Protein AF-A0A6J0BE89-F1 (afdb_monomer_lite)

Structure (mmCIF, N/CA/C/O backbone):
data_AF-A0A6J0BE89-F1
#
_entry.id   AF-A0A6J0BE89-F1
#
loop_
_atom_site.group_PDB
_atom_site.id
_atom_site.type_symbol
_atom_site.label_atom_id
_atom_site.label_alt_id
_atom_site.label_comp_id
_atom_site.label_asym_id
_atom_site.label_entity_id
_atom_site.label_seq_id
_atom_site.pdbx_PDB_ins_code
_atom_site.Cartn_x
_atom_site.Cartn_y
_atom_site.Cartn_z
_atom_site.occupancy
_atom_site.B_iso_or_equiv
_atom_site.auth_seq_id
_atom_site.auth_comp_id
_atom_site.auth_asym_id
_atom_site.auth_atom_id
_atom_site.pdbx_PDB_model_num
ATOM 1 N N . MET A 1 1 ? 14.591 -16.379 -9.167 1.00 47.31 1 MET A N 1
ATOM 2 C CA . MET A 1 1 ? 13.300 -16.178 -9.855 1.00 47.31 1 MET A CA 1
ATOM 3 C C . MET A 1 1 ? 13.657 -15.398 -11.106 1.00 47.31 1 MET A C 1
ATOM 5 O O . MET A 1 1 ? 14.441 -14.466 -10.991 1.00 47.31 1 MET A O 1
ATOM 9 N N . ALA A 1 2 ? 13.352 -15.919 -12.295 1.00 47.38 2 ALA A N 1
ATOM 10 C CA . ALA A 1 2 ? 13.814 -15.295 -13.531 1.00 47.38 2 ALA A CA 1
ATOM 11 C C . ALA A 1 2 ? 13.064 -13.971 -13.711 1.00 47.38 2 ALA A C 1
ATOM 13 O O . ALA A 1 2 ? 11.858 -13.992 -13.956 1.00 47.38 2 ALA A O 1
ATOM 14 N N . CYS A 1 3 ? 13.777 -12.850 -13.565 1.00 54.03 3 CYS A N 1
ATOM 15 C CA . CYS A 1 3 ? 13.259 -11.507 -13.794 1.00 54.03 3 CYS A CA 1
ATOM 16 C C . CYS A 1 3 ? 12.887 -11.386 -15.278 1.00 54.03 3 CYS A C 1
ATOM 18 O O . CYS A 1 3 ? 13.709 -11.046 -16.129 1.00 54.03 3 CYS A O 1
ATOM 20 N N . ASN A 1 4 ? 11.654 -11.768 -15.607 1.00 68.25 4 ASN A N 1
ATOM 21 C CA . ASN A 1 4 ? 11.109 -11.617 -16.942 1.00 68.25 4 ASN A CA 1
ATOM 22 C C . ASN A 1 4 ? 10.747 -10.135 -17.106 1.00 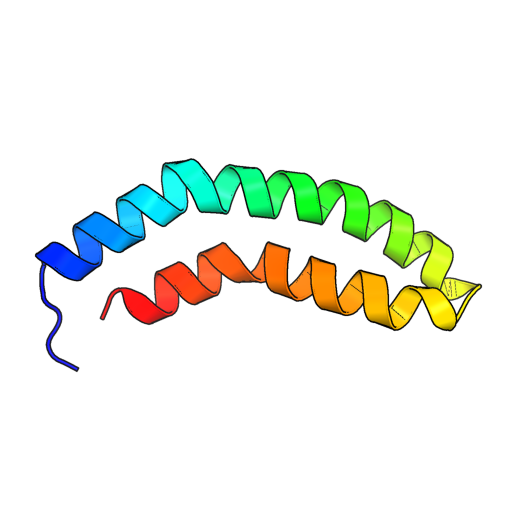68.25 4 ASN A C 1
ATOM 24 O O . ASN A 1 4 ? 9.829 -9.670 -16.424 1.00 68.25 4 ASN A O 1
ATOM 28 N N . PRO A 1 5 ? 11.394 -9.382 -18.011 1.00 69.00 5 PRO A N 1
ATOM 29 C CA . PRO A 1 5 ? 11.157 -7.942 -18.157 1.00 69.00 5 PRO A CA 1
ATOM 30 C C . PRO A 1 5 ? 9.688 -7.601 -18.475 1.00 69.00 5 PRO A C 1
ATOM 32 O O . PRO A 1 5 ? 9.202 -6.532 -18.119 1.00 69.00 5 PRO A O 1
ATOM 35 N N . PHE A 1 6 ? 8.941 -8.543 -19.061 1.00 75.56 6 PHE A N 1
ATOM 36 C CA . PHE A 1 6 ? 7.495 -8.432 -19.268 1.00 75.56 6 PHE A CA 1
ATOM 37 C C . PHE A 1 6 ? 6.676 -8.453 -17.968 1.00 75.56 6 PHE A C 1
ATOM 39 O O . PHE A 1 6 ? 5.699 -7.715 -17.855 1.00 75.56 6 PHE A O 1
ATOM 46 N N . ALA A 1 7 ? 7.063 -9.264 -16.979 1.00 75.00 7 ALA A N 1
ATOM 47 C CA . ALA A 1 7 ? 6.377 -9.326 -15.688 1.00 75.00 7 ALA A CA 1
ATOM 48 C C . ALA A 1 7 ? 6.604 -8.041 -14.878 1.00 75.00 7 ALA A C 1
ATOM 50 O O . ALA A 1 7 ? 5.666 -7.538 -14.263 1.00 75.00 7 ALA A O 1
ATOM 51 N N . PHE A 1 8 ? 7.810 -7.472 -14.961 1.00 77.56 8 PHE A N 1
ATOM 52 C CA . PHE A 1 8 ? 8.136 -6.167 -14.385 1.00 77.56 8 PHE A CA 1
ATOM 53 C C . PHE A 1 8 ? 7.268 -5.049 -14.984 1.00 77.56 8 PHE A C 1
ATOM 55 O O . PHE A 1 8 ? 6.659 -4.276 -14.247 1.00 77.56 8 PHE A O 1
ATOM 62 N N . LEU A 1 9 ? 7.157 -4.993 -16.318 1.00 82.38 9 LEU A N 1
ATOM 63 C CA . LEU A 1 9 ? 6.363 -3.972 -17.007 1.00 82.38 9 LEU A CA 1
ATOM 64 C C . LEU A 1 9 ? 4.862 -4.099 -16.691 1.00 82.38 9 LEU A C 1
ATOM 66 O O . LEU A 1 9 ? 4.195 -3.097 -16.436 1.00 82.38 9 LEU A O 1
ATOM 70 N N . PHE A 1 10 ? 4.340 -5.328 -16.658 1.00 84.69 10 PHE A N 1
ATOM 71 C CA . PHE A 1 10 ? 2.938 -5.598 -16.339 1.00 84.69 10 PHE A CA 1
ATOM 72 C C . PHE A 1 10 ? 2.594 -5.228 -14.889 1.00 84.69 10 PHE A C 1
ATOM 74 O O . PHE A 1 10 ? 1.654 -4.466 -14.655 1.00 84.69 10 PHE A O 1
ATOM 81 N N . TRP A 1 11 ? 3.375 -5.703 -13.911 1.00 79.56 11 TRP A N 1
ATOM 82 C CA . TRP A 1 11 ? 3.147 -5.377 -12.499 1.00 79.56 11 TRP A CA 1
ATOM 83 C C . TRP A 1 11 ? 3.423 -3.905 -12.179 1.00 79.56 11 TRP A C 1
ATOM 85 O O . TRP A 1 11 ? 2.721 -3.338 -11.345 1.00 79.56 11 TRP A O 1
ATOM 95 N N . GLY A 1 12 ? 4.369 -3.254 -12.864 1.00 80.62 12 GLY A N 1
ATOM 96 C CA . GLY A 1 12 ? 4.608 -1.812 -12.748 1.00 80.62 12 GLY A CA 1
ATOM 97 C C . GLY A 1 12 ? 3.428 -0.967 -13.242 1.00 80.62 12 GLY A C 1
ATOM 98 O O . GLY A 1 12 ? 3.032 -0.011 -12.571 1.00 80.62 12 GLY A O 1
ATOM 99 N N . LEU A 1 13 ? 2.805 -1.351 -14.363 1.00 83.38 13 LEU A N 1
ATOM 100 C CA . LEU A 1 13 ? 1.602 -0.686 -14.878 1.00 83.38 13 LEU A CA 1
ATOM 101 C C . LEU A 1 13 ? 0.414 -0.852 -13.916 1.00 83.38 13 LEU A C 1
ATOM 103 O O . LEU A 1 13 ? -0.289 0.116 -13.620 1.00 83.38 13 LEU A O 1
ATOM 107 N N . VAL A 1 14 ? 0.231 -2.060 -13.375 1.00 83.12 14 VAL A N 1
ATOM 108 C CA . VAL A 1 14 ? -0.784 -2.352 -12.347 1.00 83.12 14 VAL A CA 1
ATOM 109 C C . VAL A 1 14 ? -0.519 -1.560 -11.062 1.00 83.12 14 VAL A C 1
ATOM 111 O O . VAL A 1 14 ? -1.464 -1.061 -10.447 1.00 83.12 14 VAL A O 1
ATOM 114 N N . LEU A 1 15 ? 0.745 -1.378 -10.671 1.00 84.62 15 LEU A N 1
ATOM 115 C CA . LEU A 1 15 ? 1.108 -0.599 -9.488 1.00 84.62 15 LEU A CA 1
ATOM 116 C C . LEU A 1 15 ? 0.683 0.871 -9.640 1.00 84.62 15 LEU A C 1
ATOM 118 O O . LEU A 1 15 ? 0.029 1.416 -8.750 1.00 84.62 15 LEU A O 1
ATOM 122 N N . ILE A 1 16 ? 0.979 1.492 -10.783 1.00 79.69 16 ILE A N 1
ATOM 123 C CA . ILE A 1 16 ? 0.633 2.898 -11.039 1.00 79.69 16 ILE A CA 1
ATOM 124 C C . ILE A 1 16 ? -0.878 3.109 -11.200 1.00 79.69 16 ILE A C 1
ATOM 126 O O . ILE A 1 16 ? -1.433 4.006 -10.569 1.00 79.69 16 ILE A O 1
ATOM 130 N N . PHE A 1 17 ? -1.556 2.306 -12.026 1.00 83.81 17 PHE A N 1
ATOM 131 C CA . PHE A 1 17 ? -2.958 2.572 -12.375 1.00 83.81 17 PHE A CA 1
ATOM 132 C C . PHE A 1 17 ? -3.962 2.030 -11.359 1.00 83.81 17 PHE A C 1
ATOM 134 O O . PHE A 1 17 ? -5.015 2.632 -11.165 1.00 83.81 17 PHE A O 1
ATOM 141 N N . VAL A 1 18 ? -3.661 0.902 -10.717 1.00 85.56 18 VAL A N 1
ATOM 142 C CA . VAL A 1 18 ? -4.610 0.219 -9.826 1.00 85.56 18 VAL A CA 1
ATOM 143 C C . VAL A 1 18 ? -4.158 0.350 -8.382 1.00 85.56 18 VAL A C 1
ATOM 145 O O . VAL A 1 18 ? -4.911 0.828 -7.535 1.00 85.56 18 VAL A O 1
ATOM 148 N N . SER A 1 19 ? -2.912 -0.023 -8.090 1.00 82.62 19 SER A N 1
ATOM 149 C CA . SE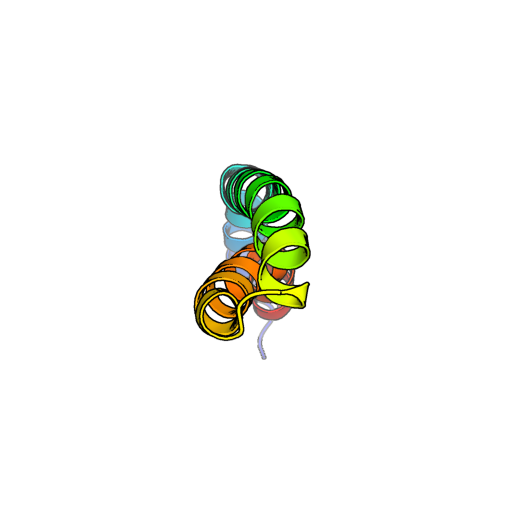R A 1 19 ? -2.448 -0.087 -6.707 1.00 82.62 19 SER A CA 1
ATOM 150 C C . SER A 1 19 ? -2.392 1.278 -6.028 1.00 82.62 19 SER A C 1
ATOM 152 O O . SER A 1 19 ? -2.653 1.351 -4.831 1.00 82.62 19 SER A O 1
ATOM 154 N N . PHE A 1 20 ? -2.079 2.346 -6.763 1.00 79.25 20 PHE A N 1
ATOM 155 C CA . PHE A 1 20 ? -2.050 3.701 -6.215 1.00 79.25 20 PHE A CA 1
ATOM 156 C C . PHE A 1 20 ? -3.444 4.175 -5.771 1.00 79.25 20 PHE A C 1
ATOM 158 O O . PHE A 1 20 ? -3.606 4.684 -4.663 1.00 79.25 20 PHE A O 1
ATOM 165 N N . PHE A 1 21 ? -4.472 3.932 -6.590 1.00 85.19 21 PHE A N 1
ATOM 166 C CA . PHE A 1 21 ? -5.859 4.278 -6.263 1.00 85.19 21 PHE A CA 1
ATOM 167 C C . PHE A 1 21 ? -6.420 3.411 -5.134 1.00 85.19 21 PHE A C 1
ATOM 169 O O . PHE A 1 21 ? -7.031 3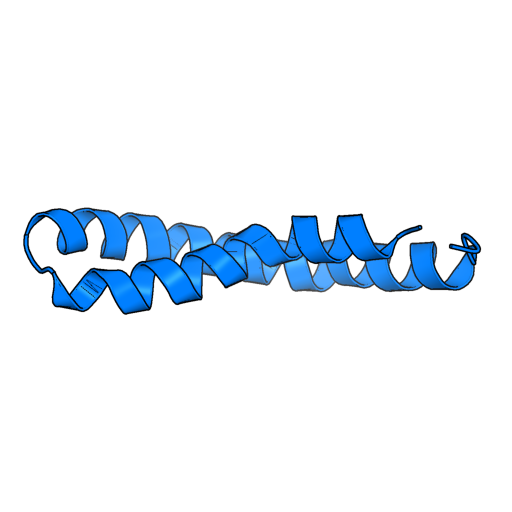.937 -4.203 1.00 85.19 21 PHE A O 1
ATOM 176 N N . VAL A 1 22 ? -6.182 2.097 -5.180 1.00 85.00 22 VAL A N 1
ATOM 177 C CA . VAL A 1 22 ? -6.667 1.161 -4.153 1.00 85.00 22 VAL A CA 1
ATOM 178 C C . VAL A 1 22 ? -6.000 1.432 -2.803 1.00 85.00 22 VAL A C 1
ATOM 180 O O . VAL A 1 22 ? -6.698 1.504 -1.792 1.00 85.00 22 VAL A O 1
ATOM 183 N N . ALA A 1 23 ? -4.681 1.650 -2.773 1.00 84.81 23 ALA A N 1
AT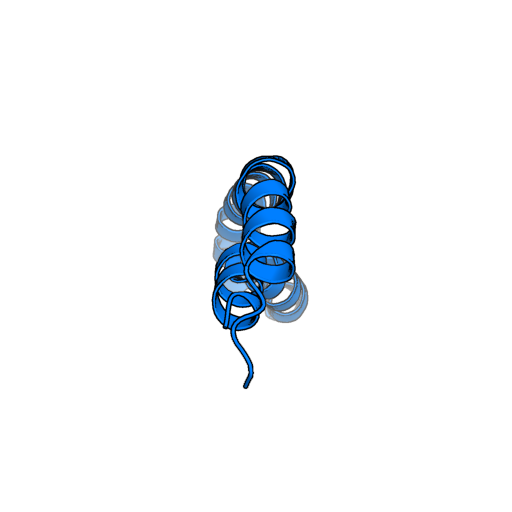OM 184 C CA . ALA A 1 23 ? -3.966 1.982 -1.542 1.00 84.81 23 ALA A CA 1
ATOM 185 C C . ALA A 1 23 ? -4.368 3.361 -1.002 1.00 84.81 23 ALA A C 1
ATOM 187 O O . ALA A 1 23 ? -4.530 3.513 0.207 1.00 84.81 23 ALA A O 1
ATOM 188 N N . GLY A 1 24 ? -4.589 4.349 -1.878 1.00 83.75 24 GLY A N 1
ATOM 189 C CA . GLY A 1 24 ? -5.084 5.669 -1.485 1.00 83.75 24 GLY A CA 1
ATOM 190 C C . GLY A 1 24 ? -6.476 5.609 -0.851 1.00 83.75 24 GLY A C 1
ATOM 191 O O . GLY A 1 24 ? -6.687 6.155 0.234 1.00 83.75 24 GLY A O 1
ATOM 192 N N . PHE A 1 25 ? -7.409 4.887 -1.477 1.00 86.12 25 PHE A N 1
ATOM 193 C CA . PHE A 1 25 ? -8.768 4.721 -0.957 1.00 86.12 25 PHE A CA 1
ATOM 194 C C . PHE A 1 25 ? -8.792 3.902 0.344 1.00 86.12 25 PHE A C 1
ATOM 196 O O . PHE A 1 25 ? -9.456 4.297 1.305 1.00 86.12 25 PHE A O 1
ATOM 203 N N . CYS A 1 26 ? -8.013 2.814 0.422 1.00 85.06 26 CYS A N 1
ATOM 204 C CA . CYS A 1 26 ? -7.864 2.035 1.655 1.00 85.06 26 CYS A CA 1
ATOM 205 C C . CYS A 1 26 ? -7.232 2.851 2.786 1.00 85.06 26 CYS A C 1
ATOM 207 O O . CYS A 1 26 ? -7.705 2.769 3.911 1.00 85.06 26 CYS A O 1
ATOM 209 N N . SER A 1 27 ? -6.200 3.655 2.514 1.00 84.31 27 SER A N 1
ATOM 210 C CA . SER A 1 27 ? -5.523 4.475 3.530 1.00 84.31 27 SER A CA 1
ATOM 211 C C . SER A 1 27 ? -6.476 5.462 4.201 1.00 84.31 27 SER A C 1
ATOM 213 O O . SER A 1 27 ? -6.526 5.548 5.429 1.00 84.31 27 SER A O 1
ATOM 215 N N . PHE A 1 28 ? -7.308 6.138 3.405 1.00 85.31 28 PHE A N 1
ATOM 216 C CA . PHE A 1 28 ? -8.298 7.079 3.922 1.00 85.31 28 PHE A CA 1
ATOM 217 C C . PHE A 1 28 ? -9.298 6.407 4.876 1.00 85.31 28 PHE A C 1
ATOM 219 O O . PHE A 1 28 ? -9.529 6.885 5.988 1.00 85.31 28 PHE A O 1
ATOM 226 N N . TRP A 1 29 ? -9.850 5.263 4.469 1.00 83.31 29 TRP A N 1
ATOM 227 C CA . TRP A 1 29 ? -10.792 4.503 5.293 1.00 83.31 29 TRP A CA 1
ATOM 228 C C . TRP A 1 29 ? -10.109 3.847 6.503 1.00 83.31 29 TRP A C 1
ATOM 230 O O . TRP A 1 29 ? -10.717 3.737 7.567 1.00 83.31 29 TRP A O 1
ATOM 240 N N . TYR A 1 30 ? -8.836 3.462 6.379 1.00 85.19 30 TYR A N 1
ATOM 241 C CA . TYR A 1 30 ? -8.076 2.803 7.439 1.00 85.19 30 TYR A CA 1
ATOM 242 C C . TYR A 1 30 ? -7.831 3.753 8.587 1.00 85.19 30 TYR A C 1
ATOM 244 O O . TYR A 1 30 ? -8.053 3.375 9.726 1.00 85.19 30 TYR A O 1
ATOM 252 N N . ILE A 1 31 ? -7.467 5.003 8.310 1.00 84.00 31 ILE A N 1
ATOM 253 C CA . ILE A 1 31 ? -7.244 6.006 9.355 1.00 84.00 31 ILE A CA 1
ATOM 254 C C . ILE A 1 31 ? -8.525 6.245 10.176 1.00 84.00 31 ILE A C 1
ATOM 256 O O . ILE A 1 31 ? -8.461 6.321 11.405 1.00 84.00 31 ILE A O 1
ATOM 260 N N . LEU A 1 32 ? -9.693 6.297 9.522 1.00 83.38 32 LEU A N 1
ATOM 261 C CA . LEU A 1 32 ? -10.985 6.444 10.204 1.00 83.38 32 LEU A CA 1
ATOM 262 C C . LEU A 1 32 ? -11.341 5.212 11.048 1.00 83.38 32 LEU A C 1
ATOM 264 O O . LEU A 1 32 ? -11.655 5.347 12.233 1.00 83.38 32 LEU A O 1
ATOM 268 N N . ILE A 1 33 ? -11.260 4.011 10.467 1.00 83.19 33 ILE A N 1
ATOM 269 C CA . IL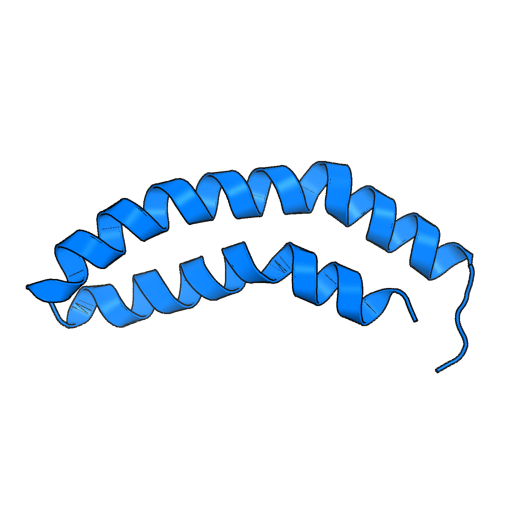E A 1 33 ? -11.615 2.763 11.162 1.00 83.19 33 ILE A CA 1
ATOM 270 C C . ILE A 1 33 ? -10.610 2.446 12.273 1.00 83.19 33 ILE A C 1
ATOM 272 O O . ILE A 1 33 ? -11.015 1.994 13.339 1.00 83.19 33 ILE A O 1
ATOM 276 N N . TYR A 1 34 ? -9.324 2.731 12.075 1.00 80.44 34 TYR A N 1
ATOM 277 C CA . TYR A 1 34 ? -8.273 2.530 13.071 1.00 80.44 34 TYR A CA 1
ATOM 278 C C . TYR A 1 34 ? -8.489 3.424 14.298 1.00 80.44 34 TYR A C 1
ATOM 280 O O . TYR A 1 34 ? -8.367 2.952 15.428 1.00 80.44 34 TYR A O 1
ATOM 288 N N . CYS A 1 35 ? -8.915 4.677 14.097 1.00 80.06 35 CYS A N 1
ATOM 289 C CA . CYS A 1 35 ? -9.295 5.569 15.194 1.00 80.06 35 CYS A CA 1
ATOM 290 C C . CYS A 1 35 ? -10.503 5.027 15.985 1.00 80.06 35 CYS A C 1
ATOM 292 O O . CYS A 1 35 ? -10.484 5.018 17.216 1.00 80.06 35 CYS A O 1
ATOM 294 N N . CYS A 1 36 ? -11.522 4.493 15.301 1.00 76.31 36 CYS A N 1
ATOM 295 C CA . CYS A 1 36 ? -12.647 3.809 15.953 1.00 76.31 36 CYS A CA 1
ATOM 296 C C . CYS A 1 36 ? -12.249 2.478 16.618 1.00 76.31 36 CYS A C 1
ATOM 298 O O . CYS A 1 36 ? -12.816 2.119 17.652 1.00 76.31 36 CYS A O 1
ATOM 300 N N . SER A 1 37 ? -11.258 1.764 16.075 1.00 72.69 37 SER A N 1
ATOM 301 C CA . SER A 1 37 ? -10.799 0.466 16.588 1.00 72.69 37 SER A CA 1
ATOM 302 C C . SER A 1 37 ? -10.180 0.546 17.982 1.00 72.69 37 SER A C 1
ATOM 304 O O . SER A 1 37 ? -10.231 -0.428 18.727 1.00 72.69 37 SER A O 1
ATOM 306 N N . ALA A 1 38 ? -9.686 1.724 18.379 1.00 74.62 38 ALA A N 1
ATOM 307 C CA . ALA A 1 38 ? -9.187 1.971 19.730 1.00 74.62 38 ALA A CA 1
ATOM 308 C C . ALA A 1 38 ? -10.268 1.799 20.817 1.00 74.62 38 ALA A C 1
ATOM 310 O O . ALA A 1 38 ? -9.938 1.578 21.980 1.00 74.62 38 ALA A O 1
ATOM 311 N N . TRP A 1 39 ? -11.549 1.879 20.441 1.00 72.12 39 TRP A N 1
ATOM 312 C CA . TRP A 1 39 ? -12.692 1.809 21.356 1.00 72.12 39 TRP A CA 1
ATOM 313 C C . TRP A 1 39 ? -13.591 0.588 21.091 1.00 72.12 39 TRP A C 1
ATOM 315 O O . TRP A 1 39 ? -14.359 0.195 21.965 1.00 72.12 39 TRP A O 1
ATOM 325 N N . ILE A 1 40 ? -13.501 -0.020 19.898 1.00 68.56 40 ILE A N 1
ATOM 326 C CA . ILE A 1 40 ? -14.299 -1.175 19.458 1.00 68.56 40 ILE A CA 1
ATOM 327 C C . ILE A 1 40 ? -13.382 -2.244 18.846 1.00 68.56 40 ILE A C 1
ATOM 329 O O . ILE A 1 40 ? -12.876 -2.101 17.733 1.00 68.56 40 ILE A O 1
ATOM 333 N N . SER A 1 41 ? -13.228 -3.371 19.548 1.00 66.19 41 SER A N 1
ATOM 334 C CA . SER A 1 41 ? -12.390 -4.498 19.103 1.00 66.19 41 SER A CA 1
ATOM 335 C C . SER A 1 41 ? -12.877 -5.156 17.805 1.00 66.19 41 SER A C 1
ATOM 337 O O . SER A 1 41 ? -12.079 -5.733 17.074 1.00 66.19 41 SER A O 1
ATOM 339 N N . ALA A 1 42 ? -14.167 -5.035 17.468 1.00 66.88 42 ALA A N 1
ATOM 340 C CA . ALA A 1 42 ? -14.736 -5.575 16.228 1.00 66.88 42 ALA A CA 1
ATOM 341 C C . ALA A 1 42 ? -14.241 -4.851 14.958 1.00 66.88 42 ALA A C 1
ATOM 343 O O . ALA A 1 42 ? -14.319 -5.394 13.859 1.00 66.88 42 ALA A O 1
ATOM 344 N N . CYS A 1 43 ? -13.693 -3.638 15.086 1.00 66.31 43 CYS A N 1
ATOM 345 C CA . CYS A 1 43 ? -13.125 -2.901 13.955 1.00 66.31 43 CYS A CA 1
ATOM 346 C C . CYS A 1 43 ? -11.715 -3.378 13.569 1.00 66.31 43 CYS A C 1
ATOM 348 O O . CYS A 1 43 ? -11.209 -2.960 12.527 1.00 66.31 43 CYS A O 1
ATOM 350 N N . GLY A 1 44 ? -11.093 -4.259 14.363 1.00 72.50 44 GLY A N 1
ATOM 351 C CA . GLY A 1 44 ? -9.763 -4.800 14.079 1.00 72.50 44 GLY A CA 1
ATOM 352 C C . GLY A 1 44 ? -9.700 -5.602 12.776 1.00 72.50 44 GLY A C 1
ATOM 353 O O . GLY A 1 44 ? -8.791 -5.393 11.979 1.00 72.50 44 GLY A O 1
ATOM 354 N N . GLU A 1 45 ? -10.695 -6.453 12.496 1.00 78.62 45 GLU A N 1
ATOM 355 C CA . GLU A 1 45 ? -10.729 -7.245 11.252 1.00 78.62 45 GLU A CA 1
ATOM 356 C C . GLU A 1 45 ? -10.876 -6.364 10.005 1.00 78.62 45 GLU A C 1
ATOM 358 O O . GLU A 1 45 ? -10.210 -6.591 8.994 1.00 78.62 45 GLU A O 1
ATOM 363 N N . PHE A 1 46 ? -11.700 -5.315 10.086 1.00 77.88 46 PHE A N 1
ATOM 364 C CA . PHE A 1 46 ? -11.845 -4.344 9.001 1.00 77.88 46 PHE A CA 1
ATOM 365 C C . PHE A 1 46 ? -10.552 -3.566 8.767 1.00 77.88 46 PHE A C 1
ATOM 367 O O . PHE A 1 46 ? -10.167 -3.366 7.615 1.00 77.88 46 PHE A O 1
ATOM 374 N N . ALA A 1 47 ? -9.860 -3.168 9.837 1.00 79.62 47 ALA A N 1
ATOM 375 C CA . ALA A 1 47 ? -8.557 -2.527 9.732 1.00 79.62 47 ALA A CA 1
ATOM 376 C C . ALA A 1 47 ? -7.529 -3.462 9.067 1.00 79.62 47 ALA A C 1
ATOM 378 O O . ALA A 1 47 ? -6.817 -3.018 8.172 1.00 79.62 47 ALA A O 1
ATOM 379 N N . ASP A 1 48 ? -7.498 -4.752 9.413 1.00 82.25 48 ASP A N 1
ATOM 380 C CA . ASP A 1 48 ? -6.547 -5.726 8.854 1.00 82.25 48 ASP A CA 1
ATOM 381 C C . ASP A 1 48 ? -6.765 -5.986 7.350 1.00 82.25 48 ASP A C 1
ATOM 383 O O . ASP A 1 48 ? -5.815 -6.005 6.562 1.00 82.25 48 ASP A O 1
ATOM 387 N N . ILE A 1 49 ? -8.026 -6.113 6.915 1.00 82.88 49 ILE A N 1
ATOM 388 C CA . ILE A 1 49 ? -8.379 -6.251 5.489 1.00 82.88 49 ILE A CA 1
ATOM 389 C C . ILE A 1 49 ? -7.924 -5.020 4.703 1.00 82.88 49 ILE A C 1
ATOM 391 O O . ILE A 1 49 ? -7.359 -5.125 3.611 1.00 82.88 49 ILE A O 1
ATOM 395 N N . LEU A 1 50 ? -8.151 -3.842 5.268 1.00 83.06 50 LEU A N 1
ATOM 396 C CA . LEU A 1 50 ? -7.827 -2.582 4.624 1.00 83.06 50 LEU A CA 1
ATOM 397 C C . LEU A 1 50 ? -6.311 -2.320 4.607 1.00 83.06 50 LEU A C 1
ATOM 399 O O . LEU A 1 50 ? -5.781 -1.772 3.639 1.00 83.06 50 LEU A O 1
ATOM 403 N N . LEU A 1 51 ? -5.596 -2.810 5.621 1.00 84.88 51 LEU A N 1
ATOM 404 C CA . LEU A 1 51 ? -4.136 -2.818 5.693 1.00 84.88 51 LEU A CA 1
ATOM 405 C C . LEU A 1 51 ? -3.538 -3.711 4.596 1.00 84.88 51 LEU A C 1
ATOM 407 O O . LEU A 1 51 ? -2.608 -3.288 3.906 1.00 84.88 51 LEU A O 1
ATOM 411 N N . LYS A 1 52 ? -4.127 -4.886 4.328 1.00 82.75 52 LYS A N 1
ATOM 412 C CA . LYS A 1 52 ? -3.745 -5.710 3.164 1.00 82.75 52 LYS A CA 1
ATOM 413 C C . LYS A 1 52 ? -3.931 -4.961 1.838 1.00 82.75 52 LYS A C 1
ATOM 415 O O . LYS A 1 52 ? -3.095 -5.091 0.945 1.00 82.75 52 LYS A O 1
ATOM 420 N N . GLY A 1 53 ? -4.976 -4.138 1.721 1.00 82.94 53 GLY A N 1
ATOM 421 C CA . GLY A 1 53 ? -5.187 -3.250 0.572 1.00 82.94 53 GLY A CA 1
ATOM 422 C C . GLY A 1 53 ? -4.114 -2.161 0.435 1.00 82.94 53 GLY A C 1
ATOM 4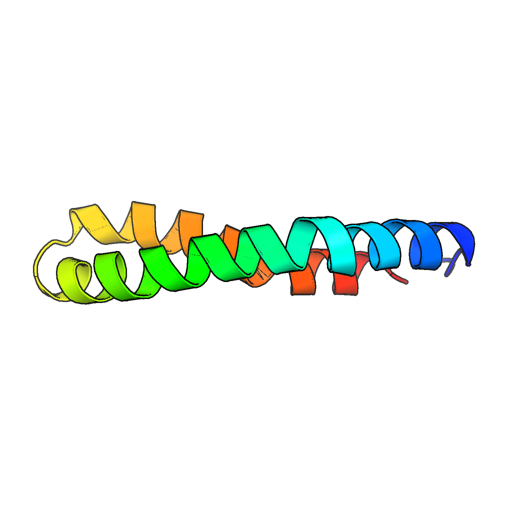23 O O . GLY A 1 53 ? -3.619 -1.913 -0.663 1.00 82.94 53 GLY A O 1
ATOM 424 N N . ILE A 1 54 ? -3.677 -1.563 1.548 1.00 84.44 54 ILE A N 1
ATOM 425 C CA . ILE A 1 54 ? -2.562 -0.592 1.594 1.00 84.44 54 ILE A CA 1
ATOM 426 C C . ILE A 1 54 ? -1.215 -1.238 1.255 1.00 84.44 54 ILE A C 1
ATOM 428 O O . ILE A 1 54 ? -0.335 -0.572 0.713 1.00 84.44 54 ILE A O 1
ATOM 432 N N . GLN A 1 55 ? -1.042 -2.526 1.557 1.00 86.06 55 GLN A N 1
ATOM 433 C CA . GLN A 1 55 ? 0.170 -3.294 1.252 1.00 86.06 55 GLN A CA 1
ATOM 434 C C . GLN A 1 55 ? 0.187 -3.875 -0.168 1.00 86.06 55 GLN A C 1
ATOM 436 O O . GLN A 1 55 ? 1.210 -4.401 -0.609 1.00 86.06 55 GLN A O 1
ATOM 441 N N . PHE A 1 56 ? -0.901 -3.739 -0.925 1.00 83.25 56 PHE A N 1
ATOM 442 C CA . PHE A 1 56 ? -0.965 -4.141 -2.327 1.00 83.25 56 PHE A CA 1
ATOM 443 C C . PHE A 1 56 ? 0.165 -3.586 -3.227 1.00 83.25 56 PHE A C 1
ATOM 445 O O . PHE A 1 56 ? 0.704 -4.368 -4.012 1.00 83.25 56 PHE A O 1
ATOM 452 N N . PRO A 1 57 ? 0.626 -2.321 -3.114 1.00 82.94 57 PRO A N 1
ATOM 453 C CA . PRO A 1 57 ? 1.755 -1.825 -3.909 1.00 82.94 57 PRO A CA 1
ATOM 454 C C . PRO A 1 57 ? 3.062 -2.532 -3.556 1.00 82.94 57 PRO A C 1
ATOM 456 O O . PRO A 1 57 ? 3.874 -2.802 -4.438 1.00 82.94 57 PRO A O 1
ATOM 459 N N . TYR A 1 58 ? 3.242 -2.898 -2.286 1.00 82.25 58 TYR A N 1
ATOM 460 C CA . TYR A 1 58 ? 4.379 -3.704 -1.852 1.00 82.25 58 TYR A CA 1
ATOM 461 C C . TYR A 1 58 ? 4.288 -5.137 -2.391 1.00 82.25 58 TYR A C 1
ATOM 463 O O . TYR A 1 58 ? 5.287 -5.687 -2.847 1.00 82.25 58 TYR A O 1
ATOM 471 N N . TYR A 1 59 ? 3.091 -5.729 -2.422 1.00 82.19 59 TYR A N 1
ATOM 472 C CA . TYR A 1 59 ? 2.871 -7.029 -3.061 1.00 82.19 59 TYR A CA 1
ATOM 473 C C . TYR A 1 59 ? 3.177 -6.983 -4.564 1.00 82.19 59 TYR A C 1
ATOM 475 O O . TYR A 1 59 ? 3.880 -7.857 -5.073 1.00 82.19 59 TYR A O 1
ATOM 483 N N . CYS A 1 60 ? 2.725 -5.932 -5.257 1.00 77.19 60 CYS A N 1
ATOM 484 C CA . CYS A 1 60 ? 3.070 -5.685 -6.656 1.00 77.19 60 CYS A CA 1
ATOM 485 C C . CYS A 1 60 ? 4.587 -5.579 -6.831 1.00 77.19 60 CYS A C 1
ATOM 487 O O . CYS A 1 60 ? 5.127 -6.181 -7.754 1.00 77.19 60 CYS A O 1
ATOM 489 N N . ALA A 1 61 ? 5.270 -4.884 -5.913 1.00 76.88 61 ALA A N 1
ATOM 490 C CA . ALA A 1 61 ? 6.725 -4.749 -5.883 1.00 76.88 61 ALA A CA 1
ATOM 491 C C . ALA A 1 61 ? 7.474 -6.057 -5.652 1.00 76.88 61 ALA A C 1
ATOM 493 O O . ALA A 1 61 ? 8.448 -6.353 -6.343 1.00 76.88 61 ALA A O 1
ATOM 494 N N . SER A 1 62 ? 6.977 -6.896 -4.753 1.00 78.75 62 SER A N 1
ATOM 495 C CA . SER A 1 62 ? 7.559 -8.208 -4.494 1.00 78.75 62 SER A CA 1
ATOM 496 C C . SER A 1 62 ? 7.421 -9.175 -5.677 1.00 78.75 62 SER A C 1
ATOM 498 O O . SER A 1 62 ? 8.156 -10.158 -5.728 1.00 78.75 62 SER A O 1
ATOM 500 N N . LYS A 1 63 ? 6.486 -8.935 -6.605 1.00 72.12 63 LYS A N 1
ATOM 501 C CA . LYS A 1 63 ? 6.239 -9.773 -7.794 1.00 72.12 63 LYS A CA 1
ATOM 502 C C . LYS A 1 63 ? 6.996 -9.312 -9.044 1.00 72.12 63 LYS A C 1
ATOM 504 O O . LYS A 1 63 ? 6.846 -9.921 -10.101 1.00 72.12 63 LYS A O 1
ATOM 509 N N . MET A 1 64 ? 7.801 -8.258 -8.924 1.00 66.19 64 MET A N 1
ATOM 510 C CA . MET A 1 64 ? 8.568 -7.669 -10.024 1.00 66.19 64 MET A CA 1
ATOM 511 C C . MET A 1 64 ? 9.822 -8.477 -10.423 1.00 66.19 64 MET A C 1
ATOM 513 O O . MET A 1 64 ? 10.351 -8.241 -11.509 1.00 66.19 64 MET A O 1
ATOM 517 N N . CYS A 1 65 ? 10.296 -9.403 -9.575 1.00 59.09 65 CYS A N 1
ATOM 518 C CA . CYS A 1 65 ? 11.538 -10.179 -9.750 1.00 59.09 65 CYS A CA 1
ATOM 519 C C . CYS A 1 65 ? 11.310 -11.695 -9.824 1.00 59.09 65 CYS A C 1
ATOM 521 O O . CYS A 1 65 ? 10.490 -12.222 -9.041 1.00 59.09 65 CYS A O 1
#

Secondary structure (DSSP, 8-state):
----HHHHHHHHHHIIIIIHHHHHHHHHHHHHHHHHHTT-TTHHHHHHHHHHHHTHHHHHHHT--

pLDDT: mean 77.92, std 8.77, range [47.31, 86.12]

Radius of gyration: 14.74 Å; chains: 1; bounding box: 29×23×41 Å

Foldseek 3Di:
DPQDVVLLVVLVVCLVPPLVVQLVVLVVVLVVLVVVCVPPVVSVVVNVVSVVSNCSSVVSVVRND

Sequence (65 aa):
MACNPFAFLFWGLVLIFVSFFVAGFCSFWYILIYCCSAWISACGEFADILLKGIQFPYYCASKMC